Protein AF-A0A7Y9DTN5-F1 (afdb_monomer_lite)

Secondary structure (DSSP, 8-state):
-HHHHHHHHHHHHHHHHHTHHHHHHHHHHHHHHHHHHHHHTTS--SSSS--HHHHHHHHHHHHTTPPP-

Organism: NCBI:txid663602

Sequence (69 aa):
MTSAGAARARATATTAVGNLPSLIGALVVGLLLFYFVGFDEGATSLFGNTMVVHEFVHDARHFLGFPCH

Radius of gyration: 22.12 Å; chains: 1; bounding box: 52×24×51 Å

Structure (mmCIF, N/CA/C/O backbone):
data_AF-A0A7Y9DTN5-F1
#
_entry.id   AF-A0A7Y9DTN5-F1
#
loop_
_atom_site.group_PDB
_atom_site.id
_atom_site.type_symbol
_atom_site.label_atom_id
_atom_site.label_alt_id
_atom_site.label_comp_id
_atom_site.label_asym_id
_atom_site.label_entity_id
_atom_site.label_seq_id
_atom_site.pdbx_PDB_ins_code
_atom_site.Cartn_x
_atom_site.Cartn_y
_atom_site.Cartn_z
_atom_site.occupancy
_atom_site.B_iso_or_equiv
_atom_site.auth_seq_id
_atom_site.auth_comp_id
_atom_site.auth_asym_id
_atom_site.auth_atom_id
_atom_site.pdbx_PDB_model_num
ATOM 1 N N . MET A 1 1 ? 32.754 -17.868 -34.582 1.00 57.47 1 MET A N 1
ATOM 2 C CA . MET A 1 1 ? 31.776 -18.000 -33.473 1.00 57.47 1 MET A CA 1
ATOM 3 C C . MET A 1 1 ? 31.853 -16.868 -32.435 1.00 57.47 1 MET A C 1
ATOM 5 O O . MET A 1 1 ? 30.897 -16.689 -31.696 1.00 57.47 1 MET A O 1
ATOM 9 N N . THR A 1 2 ? 32.915 -16.054 -32.395 1.00 66.69 2 THR A N 1
ATOM 10 C CA . THR A 1 2 ? 33.110 -14.972 -31.404 1.00 66.69 2 THR A CA 1
ATOM 11 C C . THR A 1 2 ? 32.332 -13.676 -31.691 1.00 66.69 2 THR A C 1
ATOM 13 O O . THR A 1 2 ? 31.846 -13.036 -30.761 1.00 66.69 2 THR A O 1
ATOM 16 N N . SER A 1 3 ? 32.138 -13.300 -32.960 1.00 69.00 3 SER A N 1
ATOM 17 C CA . SER A 1 3 ? 31.441 -12.055 -33.344 1.00 69.00 3 SER A CA 1
ATOM 18 C C . SER A 1 3 ? 29.937 -12.071 -33.042 1.00 69.00 3 SER A C 1
ATOM 20 O O . SER A 1 3 ? 29.384 -11.070 -32.589 1.00 69.00 3 SER A O 1
ATOM 22 N N . ALA A 1 4 ? 29.280 -13.219 -33.224 1.00 71.62 4 ALA A N 1
ATOM 23 C CA . ALA A 1 4 ? 27.859 -13.392 -32.921 1.00 71.62 4 ALA A CA 1
ATOM 24 C C . ALA A 1 4 ? 27.565 -13.294 -31.409 1.00 71.62 4 ALA A C 1
ATOM 26 O O . ALA A 1 4 ? 26.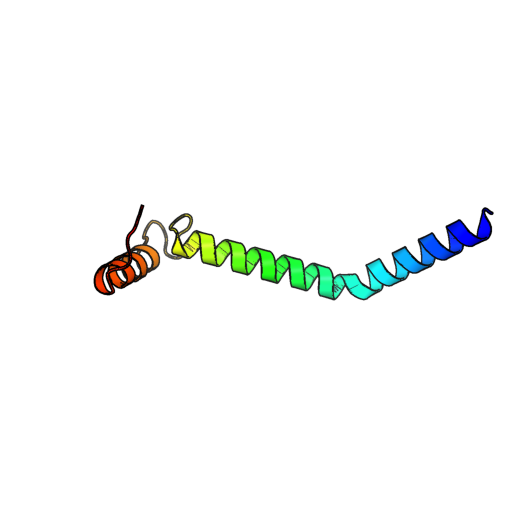548 -12.728 -31.013 1.00 71.62 4 ALA A O 1
ATOM 27 N N . GLY A 1 5 ? 28.479 -13.785 -30.561 1.00 75.50 5 GLY A N 1
ATOM 28 C CA . GLY A 1 5 ? 28.378 -13.660 -29.102 1.00 75.50 5 GLY A CA 1
ATOM 29 C C . GLY A 1 5 ? 28.518 -12.213 -28.623 1.00 75.50 5 GLY A C 1
ATOM 30 O O . GLY A 1 5 ? 27.713 -11.754 -27.816 1.00 75.50 5 GLY A O 1
ATOM 31 N N . ALA A 1 6 ? 29.474 -11.464 -29.183 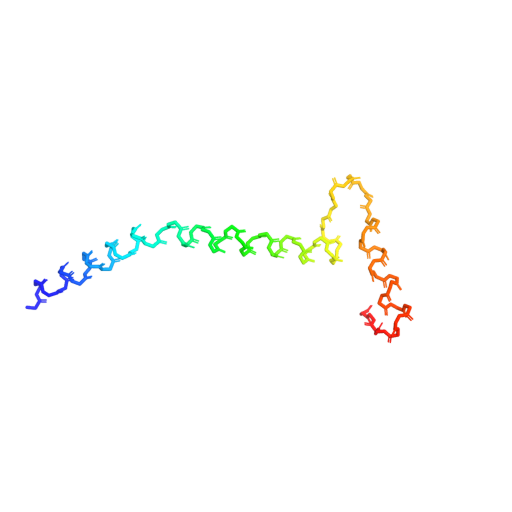1.00 72.69 6 ALA A N 1
ATOM 32 C CA . ALA A 1 6 ? 29.664 -10.046 -28.875 1.00 72.69 6 ALA A CA 1
ATOM 33 C C . ALA A 1 6 ? 28.464 -9.180 -29.310 1.00 72.69 6 ALA A C 1
ATOM 35 O O . ALA A 1 6 ? 28.026 -8.303 -28.563 1.00 72.69 6 ALA A O 1
ATOM 36 N N . ALA A 1 7 ? 27.885 -9.457 -30.483 1.00 71.50 7 ALA A N 1
ATOM 37 C CA . ALA A 1 7 ? 26.692 -8.766 -30.973 1.00 71.50 7 ALA A CA 1
ATOM 38 C C . ALA A 1 7 ? 25.457 -9.046 -30.100 1.00 71.50 7 ALA A C 1
ATOM 40 O O . ALA A 1 7 ? 24.724 -8.121 -29.750 1.00 71.50 7 ALA A O 1
ATOM 41 N N . ARG A 1 8 ? 25.256 -10.305 -29.685 1.00 71.88 8 ARG A N 1
ATOM 42 C CA . ARG A 1 8 ? 24.151 -10.694 -28.800 1.00 71.88 8 ARG A CA 1
ATOM 43 C C . ARG A 1 8 ? 24.287 -10.077 -27.408 1.00 71.88 8 ARG A C 1
ATOM 45 O O . ARG A 1 8 ? 23.311 -9.543 -26.902 1.00 71.88 8 ARG A O 1
ATOM 52 N N . ALA A 1 9 ? 25.483 -10.089 -26.818 1.00 69.56 9 ALA A N 1
ATOM 53 C CA . ALA A 1 9 ? 25.737 -9.464 -25.518 1.00 69.56 9 ALA A CA 1
ATOM 54 C C . ALA A 1 9 ? 25.459 -7.951 -25.539 1.00 69.56 9 ALA A C 1
ATOM 56 O O . ALA A 1 9 ? 24.825 -7.424 -24.627 1.00 69.56 9 ALA A O 1
ATOM 57 N N . ARG A 1 10 ? 25.866 -7.259 -26.612 1.00 68.06 10 ARG A N 1
ATOM 58 C CA . ARG A 1 10 ? 25.587 -5.830 -26.796 1.00 68.06 10 ARG A CA 1
ATOM 59 C C . ARG A 1 10 ? 24.097 -5.548 -26.985 1.00 68.06 10 ARG A C 1
ATOM 61 O O . ARG A 1 10 ? 23.601 -4.606 -26.382 1.00 68.06 10 ARG A O 1
ATOM 68 N N . ALA A 1 11 ? 23.382 -6.373 -27.752 1.00 67.75 11 ALA A N 1
ATOM 69 C CA . ALA A 1 11 ? 21.933 -6.255 -27.914 1.00 67.75 11 ALA A CA 1
ATOM 70 C C . ALA A 1 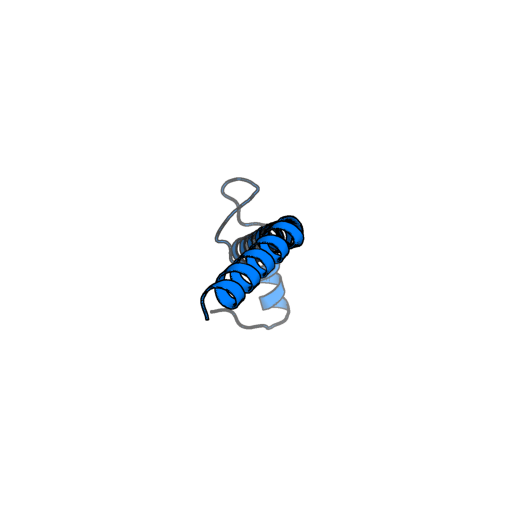11 ? 21.198 -6.441 -26.576 1.00 67.75 11 ALA A C 1
ATOM 72 O O . ALA A 1 11 ? 20.388 -5.594 -26.212 1.00 67.75 11 ALA A O 1
ATOM 73 N N . THR A 1 12 ? 21.547 -7.472 -25.796 1.00 72.25 12 THR A N 1
ATOM 74 C CA . THR A 1 12 ? 20.991 -7.684 -24.450 1.00 72.25 12 THR A CA 1
ATOM 75 C C . THR A 1 12 ? 21.287 -6.503 -23.526 1.00 72.25 12 THR A C 1
ATOM 77 O O . THR A 1 12 ? 20.397 -6.062 -22.806 1.00 72.25 12 THR A O 1
ATOM 80 N N . ALA A 1 13 ? 22.501 -5.945 -23.573 1.00 67.50 13 ALA A N 1
ATOM 81 C CA . ALA A 1 13 ? 22.863 -4.766 -22.789 1.00 67.50 13 ALA A CA 1
ATOM 82 C C . ALA A 1 13 ? 22.065 -3.515 -23.206 1.00 67.50 13 ALA A C 1
ATOM 84 O O . ALA A 1 13 ? 21.604 -2.771 -22.348 1.00 67.50 13 ALA A O 1
ATOM 85 N N . THR A 1 14 ? 21.838 -3.290 -24.504 1.00 67.88 14 THR A N 1
ATOM 86 C CA . THR A 1 14 ? 21.016 -2.169 -24.993 1.00 67.88 14 THR A CA 1
ATOM 87 C C . THR A 1 14 ? 19.545 -2.334 -24.615 1.00 67.88 14 THR A C 1
ATOM 89 O O . THR A 1 14 ? 18.919 -1.362 -24.201 1.00 67.88 14 THR A O 1
ATOM 92 N N . THR A 1 15 ? 18.999 -3.552 -24.673 1.00 73.44 15 THR A N 1
ATOM 93 C CA . THR A 1 15 ? 17.645 -3.842 -24.181 1.00 73.44 15 THR A CA 1
ATOM 94 C C . THR A 1 15 ? 17.545 -3.654 -22.666 1.00 73.44 15 THR A C 1
ATOM 96 O O . THR A 1 15 ? 16.562 -3.081 -22.212 1.00 73.44 15 THR A O 1
ATOM 99 N N . ALA A 1 16 ? 18.563 -4.065 -21.901 1.00 70.94 16 ALA A N 1
ATOM 100 C CA . ALA A 1 16 ? 18.616 -3.918 -20.443 1.00 70.94 16 ALA A CA 1
ATOM 101 C C . ALA A 1 16 ? 18.759 -2.456 -19.971 1.00 70.94 16 ALA A C 1
ATOM 103 O O . ALA A 1 16 ? 18.269 -2.085 -18.911 1.00 70.94 16 ALA A O 1
ATOM 104 N N . VAL A 1 17 ? 19.435 -1.600 -20.741 1.00 75.06 17 VAL A N 1
ATOM 105 C CA . VAL A 1 17 ? 19.488 -0.157 -20.445 1.00 75.06 17 VAL A CA 1
ATOM 106 C C . VAL A 1 17 ? 18.210 0.535 -20.927 1.00 75.06 17 VAL A C 1
ATOM 108 O O . VAL A 1 17 ? 17.675 1.391 -20.230 1.00 75.06 17 VAL A O 1
ATOM 111 N N . GLY A 1 18 ? 17.677 0.138 -22.087 1.00 84.12 18 GLY A N 1
ATOM 112 C CA . GLY A 1 18 ? 16.438 0.690 -22.637 1.00 84.12 18 GLY A CA 1
ATOM 113 C C . GLY A 1 18 ? 15.193 0.371 -21.803 1.00 84.12 18 GLY A C 1
ATOM 114 O O . GLY A 1 18 ? 14.283 1.191 -21.735 1.00 84.12 18 GLY A O 1
ATOM 115 N N . ASN A 1 19 ? 15.155 -0.783 -21.131 1.00 88.88 19 ASN A N 1
ATOM 116 C CA . ASN A 1 19 ? 14.056 -1.170 -20.242 1.00 88.88 19 ASN A CA 1
ATOM 117 C C . ASN A 1 19 ? 14.282 -0.771 -18.773 1.00 88.88 19 ASN A C 1
ATOM 119 O O . ASN A 1 19 ? 13.394 -0.994 -17.950 1.00 88.88 19 ASN A O 1
ATOM 123 N N . LEU A 1 20 ? 15.428 -0.167 -18.436 1.00 91.88 20 LEU A N 1
ATOM 124 C CA . LEU A 1 20 ? 15.787 0.187 -17.064 1.00 91.88 20 LEU A CA 1
ATOM 125 C C . LEU A 1 20 ? 14.706 1.022 -16.350 1.00 91.88 20 LEU A C 1
ATOM 127 O O . LEU A 1 20 ? 14.387 0.686 -15.210 1.00 91.88 20 LEU A O 1
ATOM 131 N N . PRO A 1 21 ? 14.060 2.027 -16.982 1.00 92.88 21 PRO A N 1
ATOM 132 C CA . PRO A 1 21 ? 12.970 2.761 -16.338 1.00 92.88 21 PRO A CA 1
ATOM 133 C C . PRO A 1 21 ? 11.776 1.868 -15.980 1.00 92.88 21 PRO A C 1
ATOM 135 O O . PRO A 1 21 ? 11.213 1.997 -14.897 1.00 92.88 21 PRO A O 1
ATOM 138 N N . SER A 1 22 ? 11.408 0.931 -16.857 1.00 93.81 22 SER A N 1
ATOM 139 C CA . SER A 1 22 ? 10.315 -0.014 -16.606 1.00 93.81 22 SER A CA 1
ATOM 140 C C . SER A 1 22 ? 10.677 -1.030 -15.527 1.00 93.81 22 SER A C 1
ATOM 142 O O . SER A 1 22 ? 9.826 -1.366 -14.712 1.00 93.81 22 SER A O 1
ATOM 144 N N . LEU A 1 23 ? 11.930 -1.490 -15.483 1.00 94.12 23 LEU A N 1
ATOM 145 C CA . LEU A 1 23 ? 12.416 -2.389 -14.433 1.00 94.12 23 LEU A CA 1
ATOM 146 C C . LEU A 1 23 ? 12.433 -1.699 -13.064 1.00 94.12 23 LEU A C 1
ATOM 148 O O . LEU A 1 23 ? 11.971 -2.278 -12.085 1.00 94.12 23 LEU A O 1
ATOM 152 N N . ILE A 1 24 ? 12.905 -0.451 -13.000 1.00 96.12 24 ILE A N 1
ATOM 153 C CA . ILE A 1 24 ? 12.859 0.365 -11.779 1.00 96.12 24 ILE A CA 1
ATOM 154 C C . ILE A 1 24 ? 11.405 0.613 -11.371 1.00 96.12 24 ILE A C 1
ATOM 156 O O . ILE A 1 24 ? 11.061 0.440 -10.207 1.00 96.12 24 ILE A O 1
ATOM 160 N N . GLY A 1 25 ? 10.539 0.967 -12.323 1.00 97.19 25 GLY A N 1
ATOM 161 C CA . GLY A 1 25 ? 9.113 1.159 -12.070 1.00 97.19 25 GLY A CA 1
ATOM 162 C C . GLY A 1 25 ? 8.454 -0.097 -11.504 1.00 97.19 25 GLY A C 1
ATOM 163 O O . GLY A 1 25 ? 7.779 -0.026 -10.482 1.00 97.19 25 GLY A O 1
ATOM 164 N N . ALA A 1 26 ? 8.707 -1.259 -12.110 1.00 97.12 26 ALA A N 1
ATOM 165 C CA . ALA A 1 26 ? 8.198 -2.540 -11.631 1.00 97.12 26 ALA A CA 1
ATOM 166 C C . ALA A 1 26 ? 8.722 -2.881 -10.229 1.00 97.12 26 ALA A C 1
ATOM 168 O O . ALA A 1 26 ? 7.952 -3.352 -9.396 1.00 97.12 26 ALA A O 1
ATOM 169 N N . LEU A 1 27 ? 9.998 -2.602 -9.943 1.00 97.75 27 LEU A N 1
ATOM 170 C CA . LEU A 1 27 ? 10.577 -2.792 -8.614 1.00 97.75 27 LEU A CA 1
ATOM 171 C C . LEU A 1 27 ? 9.898 -1.894 -7.575 1.00 97.75 27 LEU A C 1
ATOM 173 O O . LEU A 1 27 ? 9.494 -2.384 -6.526 1.00 97.75 27 LEU A 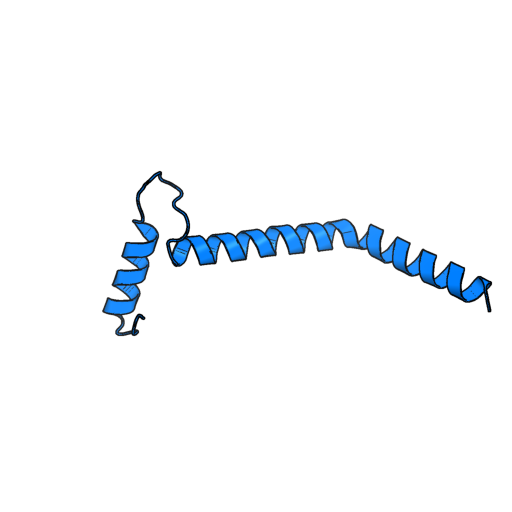O 1
ATOM 177 N N . VAL A 1 28 ? 9.739 -0.600 -7.862 1.00 98.44 28 VAL A N 1
ATOM 178 C CA . VAL A 1 28 ? 9.090 0.348 -6.942 1.00 98.44 28 VAL A CA 1
ATOM 179 C C . VAL A 1 28 ? 7.638 -0.047 -6.702 1.00 98.44 28 VAL A C 1
ATOM 181 O O . VAL A 1 28 ? 7.218 -0.131 -5.553 1.00 98.44 28 VAL A O 1
ATOM 184 N N . VAL A 1 29 ? 6.879 -0.346 -7.760 1.00 98.44 29 VAL A N 1
ATOM 185 C CA . VAL A 1 29 ? 5.488 -0.804 -7.631 1.00 98.44 29 VAL A CA 1
ATOM 186 C C . VAL A 1 29 ? 5.421 -2.108 -6.837 1.00 98.44 29 VAL A C 1
ATOM 188 O O . VAL A 1 29 ? 4.597 -2.223 -5.937 1.00 98.44 29 VAL A O 1
ATOM 191 N N . GLY A 1 30 ? 6.310 -3.065 -7.106 1.00 98.50 30 GLY A N 1
ATOM 192 C CA . GLY A 1 30 ? 6.380 -4.322 -6.361 1.00 98.50 30 GLY A CA 1
ATOM 193 C C . GLY A 1 30 ? 6.660 -4.114 -4.872 1.00 98.50 30 GLY A C 1
ATOM 194 O O . GLY A 1 30 ? 5.990 -4.712 -4.035 1.00 98.50 30 GLY A O 1
ATOM 195 N N . LEU A 1 31 ? 7.596 -3.225 -4.530 1.00 97.75 31 LEU A N 1
ATOM 196 C CA . LEU A 1 31 ? 7.900 -2.877 -3.141 1.00 97.75 31 LEU A CA 1
ATOM 197 C C . LEU A 1 31 ? 6.739 -2.149 -2.456 1.00 97.75 31 LEU A C 1
ATOM 199 O O . LEU A 1 31 ? 6.474 -2.413 -1.288 1.00 97.75 31 LEU A O 1
ATOM 203 N N . LEU A 1 32 ? 6.025 -1.274 -3.169 1.00 97.12 32 LEU A N 1
ATOM 204 C CA . LEU A 1 32 ? 4.827 -0.616 -2.643 1.00 97.12 32 LEU A CA 1
ATOM 205 C C . LEU A 1 32 ? 3.723 -1.631 -2.349 1.00 97.12 32 LEU A C 1
ATOM 207 O O . LEU A 1 32 ? 3.144 -1.597 -1.270 1.00 97.12 32 LEU A O 1
ATOM 211 N N . LEU A 1 33 ? 3.458 -2.557 -3.273 1.00 96.94 33 LEU A N 1
ATOM 212 C CA . LEU A 1 33 ? 2.483 -3.626 -3.055 1.00 96.94 33 LEU A CA 1
ATOM 213 C C . LEU A 1 33 ? 2.873 -4.491 -1.855 1.00 96.94 33 LEU A C 1
ATOM 215 O O . LEU A 1 33 ? 2.039 -4.750 -0.994 1.00 96.94 33 LEU A O 1
ATOM 219 N N . PHE A 1 34 ? 4.145 -4.882 -1.763 1.00 95.44 34 PHE A N 1
ATOM 220 C CA . PHE A 1 34 ? 4.657 -5.638 -0.624 1.00 95.44 34 PHE A CA 1
ATOM 221 C C . PHE A 1 34 ? 4.485 -4.876 0.700 1.00 95.44 34 PHE A C 1
ATOM 223 O O . PHE A 1 34 ? 4.045 -5.454 1.692 1.00 95.44 34 PHE A O 1
ATOM 230 N N . TYR A 1 35 ? 4.771 -3.572 0.704 1.00 92.62 35 TYR A N 1
ATOM 231 C CA . TYR A 1 35 ? 4.559 -2.706 1.859 1.00 92.62 35 TYR A CA 1
ATOM 232 C C . TYR A 1 35 ? 3.084 -2.641 2.270 1.00 92.62 35 TYR A C 1
ATOM 234 O O . TYR A 1 35 ? 2.786 -2.793 3.449 1.00 92.62 35 TYR A O 1
ATOM 242 N N . PHE A 1 36 ? 2.161 -2.467 1.318 1.00 90.62 36 PHE A N 1
ATOM 243 C CA . PHE A 1 36 ? 0.728 -2.407 1.616 1.00 90.62 36 PHE A CA 1
ATOM 244 C C . PHE A 1 36 ? 0.181 -3.722 2.172 1.00 90.62 36 PHE A C 1
ATOM 246 O O . PHE A 1 36 ? -0.614 -3.687 3.104 1.00 90.62 36 PHE A O 1
ATOM 253 N N . VAL A 1 37 ? 0.637 -4.868 1.660 1.00 91.69 37 VAL A N 1
ATOM 254 C CA . VAL A 1 37 ? 0.280 -6.175 2.235 1.00 91.69 37 VAL A CA 1
ATOM 255 C C . VAL A 1 37 ? 0.795 -6.281 3.672 1.00 91.69 37 VAL A C 1
ATOM 257 O O . VAL A 1 37 ? 0.039 -6.622 4.571 1.00 91.69 37 VAL A O 1
ATOM 260 N N . GLY A 1 38 ? 2.057 -5.922 3.926 1.00 89.06 38 GLY A N 1
ATOM 261 C CA . GLY A 1 38 ? 2.601 -5.921 5.288 1.00 89.06 38 GLY A CA 1
ATOM 262 C C . GLY A 1 38 ? 1.895 -4.935 6.225 1.00 89.06 38 GLY A C 1
ATOM 263 O O . GLY A 1 38 ? 1.741 -5.211 7.408 1.00 89.06 38 GLY A O 1
ATOM 264 N N . PHE A 1 39 ? 1.454 -3.790 5.712 1.00 87.12 39 PHE A N 1
ATOM 265 C CA . PHE A 1 39 ? 0.658 -2.816 6.451 1.00 87.12 39 PHE A CA 1
ATOM 266 C C . PHE A 1 39 ? -0.710 -3.384 6.860 1.00 87.12 39 PHE A C 1
ATOM 268 O O . PHE A 1 39 ? -1.100 -3.233 8.016 1.00 87.12 39 PHE A O 1
ATOM 275 N N . ASP A 1 40 ? -1.399 -4.077 5.950 1.00 84.44 40 ASP A N 1
ATOM 276 C CA . ASP A 1 40 ? -2.704 -4.699 6.211 1.00 84.44 40 ASP A CA 1
ATOM 277 C C . ASP A 1 40 ? -2.616 -5.900 7.159 1.00 84.44 40 ASP A C 1
ATOM 279 O O . ASP A 1 40 ? -3.504 -6.082 7.975 1.00 84.44 40 ASP A O 1
ATOM 283 N N . GLU A 1 41 ? -1.511 -6.653 7.141 1.00 87.38 41 GLU A N 1
ATOM 284 C CA . GLU A 1 41 ? -1.225 -7.758 8.080 1.00 87.38 41 GLU A CA 1
ATOM 285 C C . GLU A 1 41 ? -0.608 -7.285 9.407 1.00 87.38 41 GLU A C 1
ATOM 287 O O . GLU A 1 41 ? -0.264 -8.076 10.283 1.00 87.38 41 GLU A O 1
ATOM 292 N N . GLY A 1 42 ? -0.439 -5.976 9.561 1.00 86.50 42 GLY A N 1
ATOM 293 C CA . GLY A 1 42 ? -0.012 -5.373 10.808 1.00 86.50 42 GLY A CA 1
ATOM 294 C C . GLY A 1 42 ? 1.496 -5.428 11.093 1.00 86.50 42 GLY A C 1
ATOM 295 O O . GLY A 1 42 ? 1.936 -5.173 12.213 1.00 86.50 42 GLY A O 1
ATOM 296 N N . ALA A 1 43 ? 2.323 -5.698 10.083 1.00 89.06 43 ALA A N 1
ATOM 297 C CA . ALA A 1 43 ? 3.782 -5.697 10.200 1.00 89.06 43 ALA A CA 1
ATOM 298 C C . ALA A 1 43 ? 4.380 -4.285 10.344 1.00 89.06 43 ALA A C 1
ATOM 300 O O . ALA A 1 43 ? 5.497 -4.131 10.841 1.00 89.06 43 ALA A O 1
ATOM 301 N N . THR A 1 44 ? 3.668 -3.246 9.890 1.00 86.81 44 THR A N 1
ATOM 302 C CA . THR A 1 44 ? 4.114 -1.846 9.989 1.00 86.81 44 THR A CA 1
ATOM 303 C C . THR A 1 44 ? 2.953 -0.905 10.294 1.00 86.81 44 THR A C 1
ATOM 305 O O . THR A 1 44 ? 1.842 -1.124 9.822 1.00 86.81 44 THR A O 1
ATOM 308 N N . SER A 1 45 ? 3.225 0.181 11.024 1.00 85.25 45 SER A N 1
ATOM 309 C CA . SER A 1 45 ? 2.269 1.263 11.280 1.00 85.25 45 SER A CA 1
AT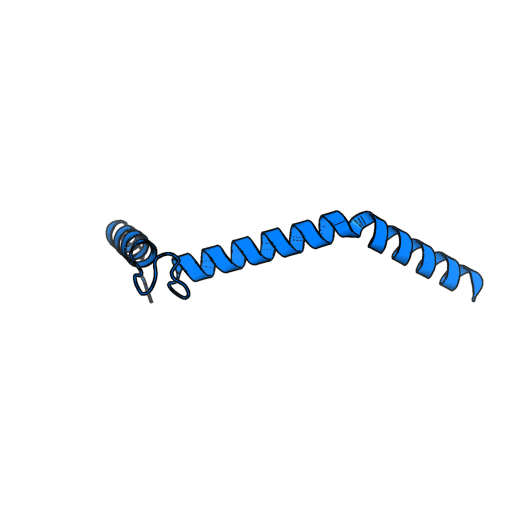OM 310 C C . SER A 1 45 ? 2.811 2.608 10.796 1.00 85.25 45 SER A C 1
ATOM 312 O O . SER A 1 45 ? 3.960 2.967 11.059 1.00 85.25 45 SER A O 1
ATOM 314 N N . LEU A 1 46 ? 1.951 3.370 10.113 1.00 81.50 46 LEU A N 1
ATOM 315 C CA . LEU A 1 46 ? 2.238 4.727 9.636 1.00 81.50 46 LEU A CA 1
ATOM 316 C C . LEU A 1 46 ? 2.092 5.790 10.734 1.00 81.50 46 LEU A C 1
ATOM 318 O O . LEU A 1 46 ? 2.766 6.816 10.691 1.00 81.50 46 LEU A O 1
ATOM 322 N N . PHE A 1 47 ? 1.227 5.555 11.723 1.00 82.75 47 PHE A N 1
ATOM 323 C CA . PHE A 1 47 ? 0.852 6.544 12.741 1.00 82.75 47 PHE A CA 1
ATOM 324 C C . PHE A 1 47 ? 1.452 6.214 14.114 1.00 82.75 47 PHE A C 1
ATOM 326 O O . PHE A 1 47 ? 0.794 6.312 15.149 1.00 82.75 47 PHE A O 1
ATOM 333 N N . GLY A 1 48 ? 2.719 5.799 14.134 1.00 81.00 48 GLY A N 1
ATOM 334 C CA . GLY A 1 48 ? 3.425 5.445 15.365 1.00 81.00 48 GLY A CA 1
ATOM 335 C C . GLY A 1 48 ? 3.081 4.032 15.827 1.00 81.00 48 GLY A C 1
ATOM 336 O O . GLY A 1 48 ? 3.098 3.106 15.029 1.00 81.00 48 GLY A O 1
ATOM 337 N N . ASN A 1 49 ? 2.775 3.834 17.106 1.00 80.25 49 ASN A N 1
ATOM 338 C CA . ASN A 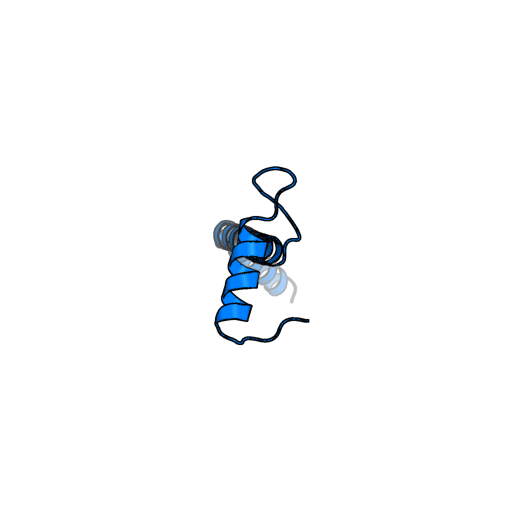1 49 ? 2.574 2.496 17.678 1.00 80.25 49 ASN A CA 1
ATOM 339 C C . ASN A 1 49 ? 1.103 2.025 17.628 1.00 80.25 49 ASN A C 1
ATOM 341 O O . ASN A 1 49 ? 0.622 1.420 18.585 1.00 80.25 49 ASN A O 1
ATOM 345 N N . THR A 1 50 ? 0.357 2.371 16.570 1.00 82.88 50 THR A N 1
ATOM 346 C CA . THR A 1 50 ? -1.087 2.090 16.468 1.00 82.88 50 THR A CA 1
ATOM 347 C C . THR A 1 50 ? -1.429 1.311 15.200 1.00 82.88 50 THR A C 1
ATOM 349 O O . THR A 1 50 ? -0.992 1.659 14.112 1.00 82.88 50 THR A O 1
ATOM 352 N N . MET A 1 51 ? -2.253 0.273 15.331 1.00 87.88 51 MET A N 1
ATOM 353 C CA . MET A 1 51 ? -2.613 -0.637 14.236 1.00 87.88 51 MET A CA 1
ATOM 354 C C . MET A 1 51 ? -4.052 -0.412 13.759 1.00 87.88 51 MET A C 1
ATOM 356 O O . MET A 1 51 ? -4.727 -1.344 13.349 1.00 87.88 51 MET A O 1
ATOM 360 N N . VAL A 1 52 ? -4.545 0.830 13.826 1.00 87.25 52 VAL A N 1
ATOM 361 C CA . VAL A 1 52 ? -5.975 1.149 13.631 1.00 87.25 52 VAL A CA 1
ATOM 362 C C . VAL A 1 52 ? -6.524 0.604 12.314 1.00 87.25 52 VAL A C 1
ATOM 364 O O . VAL A 1 52 ? -7.644 0.110 12.283 1.00 87.25 52 VAL A O 1
ATOM 367 N N . VAL A 1 53 ? -5.744 0.680 11.232 1.00 86.00 53 VAL A N 1
ATOM 368 C CA . VAL A 1 53 ? -6.193 0.169 9.932 1.00 86.00 53 VAL A CA 1
ATOM 369 C C . VAL A 1 53 ? -6.221 -1.358 9.909 1.00 86.00 53 VAL A C 1
ATOM 371 O O . VAL A 1 53 ? -7.217 -1.914 9.461 1.00 86.00 53 VAL A O 1
ATOM 374 N N . HIS A 1 54 ? -5.189 -2.017 10.448 1.00 89.50 54 HIS A N 1
ATOM 375 C CA . HIS A 1 54 ? -5.151 -3.475 10.583 1.00 89.50 54 HIS A CA 1
ATOM 376 C C . HIS A 1 54 ? -6.355 -3.975 11.382 1.00 89.50 54 HIS A C 1
ATOM 378 O O . HIS A 1 54 ? -7.115 -4.781 10.872 1.00 89.50 54 HIS A O 1
ATOM 384 N N . GLU A 1 55 ? -6.596 -3.429 12.577 1.00 89.06 55 GLU A N 1
ATOM 385 C CA . GLU A 1 55 ? -7.721 -3.839 13.427 1.00 89.06 55 GLU A CA 1
ATOM 386 C C . GLU A 1 55 ? -9.076 -3.558 12.764 1.00 89.06 55 GLU A C 1
ATOM 388 O O . GLU A 1 55 ? -9.973 -4.392 12.800 1.00 89.06 55 GLU A O 1
ATOM 393 N N . PHE A 1 56 ? -9.226 -2.418 12.082 1.00 90.31 56 PHE A N 1
ATOM 394 C CA . PHE A 1 56 ? -10.456 -2.102 11.354 1.00 90.31 56 PHE A CA 1
ATOM 395 C C . PHE A 1 56 ? -10.755 -3.119 10.239 1.00 90.31 56 PHE A C 1
ATOM 397 O O . PHE A 1 56 ? -11.889 -3.586 10.111 1.00 90.31 56 PHE A O 1
ATOM 404 N N . VAL A 1 57 ? -9.755 -3.468 9.424 1.00 89.25 57 VAL A N 1
ATOM 405 C CA . VAL A 1 57 ? -9.913 -4.449 8.336 1.00 89.25 57 VAL A CA 1
ATOM 406 C C . VAL A 1 57 ? -10.085 -5.862 8.901 1.00 89.25 57 VAL A C 1
ATOM 408 O O . VAL A 1 57 ? -10.923 -6.633 8.424 1.00 89.25 57 VAL A O 1
ATOM 411 N N . HIS A 1 58 ? -9.348 -6.176 9.962 1.00 91.75 58 HIS A N 1
ATOM 412 C CA . HIS A 1 58 ? -9.435 -7.420 10.709 1.00 91.75 58 HIS A CA 1
ATOM 413 C C . HIS A 1 58 ? -10.839 -7.647 11.296 1.00 91.75 58 HIS A C 1
ATOM 415 O O . HIS A 1 58 ? -11.420 -8.724 11.143 1.00 91.75 58 HIS A O 1
ATOM 421 N N . ASP A 1 59 ? -11.447 -6.618 11.878 1.00 94.12 59 ASP A N 1
ATOM 422 C CA . ASP A 1 59 ? -12.811 -6.681 12.399 1.00 94.12 59 ASP A CA 1
ATOM 423 C C . ASP A 1 59 ? -13.848 -6.770 11.273 1.00 94.12 59 ASP A C 1
ATOM 425 O O . ASP A 1 59 ? -14.820 -7.524 11.374 1.00 94.12 59 ASP A O 1
ATOM 429 N N . ALA A 1 60 ? -13.636 -6.063 10.158 1.00 93.88 60 ALA A N 1
ATOM 430 C CA . ALA A 1 60 ? -14.525 -6.128 9.001 1.00 93.88 60 ALA A CA 1
ATOM 431 C C . ALA A 1 60 ? -14.567 -7.532 8.373 1.00 93.88 60 ALA A C 1
ATOM 433 O O . ALA A 1 60 ? -15.648 -8.003 8.008 1.00 93.88 60 ALA A O 1
ATOM 434 N N . ARG A 1 61 ? -13.432 -8.246 8.277 1.00 92.75 61 ARG A N 1
ATOM 435 C CA . ARG A 1 61 ? -13.433 -9.628 7.758 1.00 92.75 61 ARG A CA 1
ATOM 436 C C . ARG A 1 61 ? -14.209 -10.579 8.668 1.00 92.75 61 ARG A C 1
ATOM 438 O O . ARG A 1 61 ? -14.960 -11.413 8.163 1.00 92.75 61 ARG A O 1
ATOM 445 N N . HIS A 1 62 ? -14.097 -10.406 9.986 1.00 94.62 62 HIS A N 1
ATOM 446 C CA . HIS A 1 62 ? -14.853 -11.188 10.961 1.00 94.62 62 HIS A CA 1
ATOM 447 C C . HIS A 1 62 ? -16.342 -10.875 10.898 1.00 94.62 62 HIS A C 1
ATOM 449 O O . HIS A 1 62 ? -17.162 -11.791 10.928 1.00 94.62 62 HIS A O 1
ATOM 455 N N . PHE A 1 63 ? -16.699 -9.601 10.735 1.00 94.31 63 PHE A N 1
ATOM 456 C CA . PHE A 1 63 ? -18.082 -9.182 10.533 1.00 94.31 63 PHE A CA 1
ATOM 457 C C . PHE A 1 63 ? -18.708 -9.834 9.290 1.00 94.31 63 PHE A C 1
ATOM 459 O O . PHE A 1 63 ? -19.872 -10.228 9.313 1.00 94.31 63 PHE A O 1
ATOM 466 N N . LEU A 1 64 ? -17.929 -10.009 8.220 1.00 95.56 64 LEU A N 1
ATOM 467 C CA . LEU A 1 64 ? -18.352 -10.700 6.998 1.00 95.56 64 LEU A CA 1
ATOM 468 C C . LEU A 1 64 ? -18.265 -12.238 7.094 1.00 95.56 64 LEU A C 1
ATOM 470 O O . LEU A 1 64 ? -18.589 -12.927 6.128 1.00 95.56 64 LEU A O 1
ATOM 474 N N . GLY A 1 65 ? -17.857 -12.785 8.245 1.00 93.25 65 GLY A N 1
ATOM 475 C CA . GLY A 1 65 ? -17.785 -14.225 8.504 1.00 93.25 65 GLY A CA 1
ATOM 476 C C . GLY A 1 65 ? -16.573 -14.929 7.891 1.00 93.25 65 GLY A C 1
ATOM 477 O O . GLY A 1 65 ? -16.540 -16.161 7.867 1.00 93.25 65 GLY A O 1
ATOM 478 N N . PHE A 1 66 ? -15.579 -14.187 7.395 1.00 91.06 66 PHE A N 1
ATOM 479 C CA . PHE A 1 66 ? -14.331 -14.787 6.930 1.00 91.06 66 PHE A CA 1
ATOM 480 C C . PHE A 1 66 ? -13.482 -15.238 8.129 1.00 91.06 66 PHE A C 1
ATOM 482 O O . PHE A 1 66 ? -13.313 -14.468 9.077 1.00 91.06 66 PHE A O 1
ATOM 489 N N . PRO A 1 67 ? -12.930 -16.464 8.106 1.00 88.00 67 PRO A N 1
ATOM 490 C CA . PRO A 1 67 ? -12.069 -16.953 9.176 1.00 88.00 67 PRO A CA 1
ATOM 491 C C . PRO A 1 67 ? -10.702 -16.250 9.178 1.00 88.00 67 PRO A C 1
ATOM 493 O O . PRO A 1 67 ? -10.162 -15.914 8.122 1.00 88.00 67 PRO A O 1
ATOM 496 N N . CYS A 1 68 ? -10.129 -16.086 10.371 1.00 88.19 68 CYS A N 1
ATOM 497 C CA . CYS A 1 68 ? -8.727 -15.732 10.595 1.00 88.19 68 CYS A CA 1
ATOM 498 C C . CYS A 1 68 ? -7.893 -16.950 11.014 1.00 88.19 68 CYS A C 1
ATOM 500 O O . CYS A 1 68 ? -8.452 -18.006 11.320 1.00 88.19 68 CYS A O 1
ATOM 502 N N . HIS A 1 69 ? -6.563 -16.799 11.020 1.00 76.38 69 HIS A N 1
ATOM 503 C CA . HIS A 1 69 ? -5.660 -17.762 11.656 1.00 76.38 69 HIS A CA 1
ATOM 504 C C . HIS A 1 69 ? -5.709 -17.641 13.187 1.00 76.38 69 HIS A C 1
ATOM 506 O O . HIS A 1 69 ? -6.056 -16.544 13.680 1.00 76.38 69 HIS A O 1
#

InterPro domains:
  IPR012667 Cobalt transporter subunit CbtB, putative [PF09489] (14-69)

Foldseek 3Di:
DVVVVVVVVVVVVVVCVVCVVVVVVCVVVVVVVVVVVCLLCPVDDPPPPDNVNNVVVVVVCVVVVHDDD

pLDDT: mean 85.47, std 10.21, range [57.47, 98.5]